Protein AF-A0A7C5HI99-F1 (afdb_monomer)

Mean predicted aligned error: 3.98 Å

Structure (mmCIF, N/CA/C/O backbone):
data_AF-A0A7C5HI99-F1
#
_entry.id   AF-A0A7C5HI99-F1
#
loop_
_atom_site.group_PDB
_atom_site.id
_atom_site.type_symbol
_atom_site.label_atom_id
_atom_site.label_alt_id
_atom_site.label_comp_id
_atom_site.label_asym_id
_atom_site.label_entity_id
_atom_site.label_seq_id
_atom_site.pdbx_PDB_ins_code
_atom_site.Cartn_x
_atom_site.C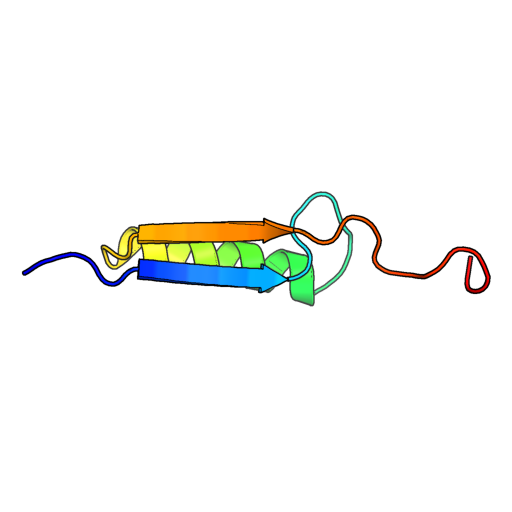artn_y
_atom_site.Cartn_z
_atom_site.occupancy
_atom_site.B_iso_or_equiv
_atom_site.auth_seq_id
_atom_site.auth_comp_id
_atom_site.auth_asym_id
_atom_site.auth_atom_id
_atom_site.pdbx_PDB_model_num
ATOM 1 N N . MET A 1 1 ? -14.697 -0.189 19.473 1.00 71.75 1 MET A N 1
ATOM 2 C CA . MET A 1 1 ? -15.336 0.067 18.159 1.00 71.75 1 MET A CA 1
ATOM 3 C C . MET A 1 1 ? -14.771 -0.926 17.151 1.00 71.75 1 MET A C 1
ATOM 5 O O . MET A 1 1 ? -13.614 -1.297 17.300 1.00 71.75 1 MET A O 1
ATOM 9 N N . LYS A 1 2 ? -15.562 -1.405 16.182 1.00 81.88 2 LYS A N 1
ATOM 10 C CA . LYS A 1 2 ? -15.061 -2.318 15.138 1.00 81.88 2 LYS A CA 1
ATOM 11 C C . LYS A 1 2 ? -14.175 -1.522 14.158 1.00 81.88 2 LYS A C 1
ATOM 13 O O . LYS A 1 2 ? -14.585 -0.416 13.806 1.00 81.88 2 LYS A O 1
ATOM 18 N N . PRO A 1 3 ? -12.997 -2.025 13.745 1.00 89.88 3 PRO A N 1
ATOM 19 C CA . PRO A 1 3 ? -12.108 -1.289 12.847 1.00 89.88 3 PRO A CA 1
ATOM 20 C C . PRO A 1 3 ? -12.773 -1.050 11.485 1.00 89.88 3 PRO A C 1
ATOM 22 O O . PRO A 1 3 ? -13.457 -1.931 10.955 1.00 89.88 3 PRO A O 1
ATOM 25 N N . LEU A 1 4 ? -12.577 0.148 10.926 1.00 96.75 4 LEU A N 1
ATOM 26 C CA . LEU A 1 4 ? -13.046 0.492 9.583 1.00 96.75 4 LEU A CA 1
ATOM 27 C C . LEU A 1 4 ? -12.284 -0.352 8.555 1.00 96.75 4 LEU A C 1
ATOM 29 O O . LEU A 1 4 ? -11.059 -0.435 8.615 1.00 96.75 4 LEU A O 1
ATOM 33 N N . ARG A 1 5 ? -13.006 -0.971 7.615 1.00 97.75 5 ARG A N 1
ATOM 34 C CA . ARG A 1 5 ? -12.422 -1.843 6.587 1.00 97.75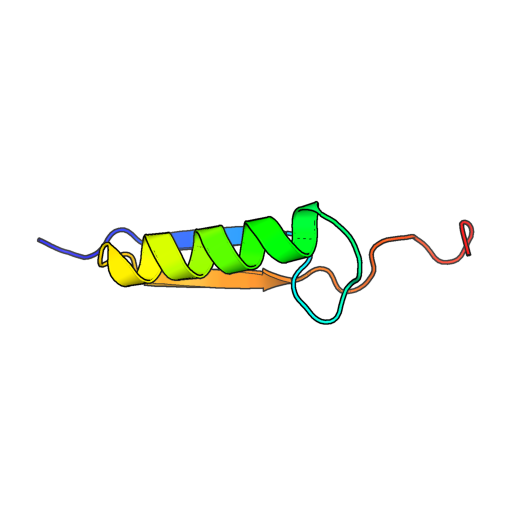 5 ARG A CA 1
ATOM 35 C C . ARG A 1 5 ? -12.322 -1.094 5.265 1.00 97.75 5 ARG A C 1
ATOM 37 O O . ARG A 1 5 ? -13.330 -0.586 4.779 1.00 97.75 5 ARG A O 1
ATOM 44 N N . ILE A 1 6 ? -11.124 -1.026 4.693 1.00 97.94 6 ILE A N 1
ATOM 45 C CA . ILE A 1 6 ? -10.826 -0.242 3.489 1.00 97.94 6 ILE A CA 1
ATOM 46 C C . ILE A 1 6 ? -10.111 -1.130 2.470 1.00 97.94 6 ILE A C 1
ATOM 48 O O . ILE A 1 6 ? -9.080 -1.726 2.771 1.00 97.94 6 ILE A O 1
ATOM 52 N N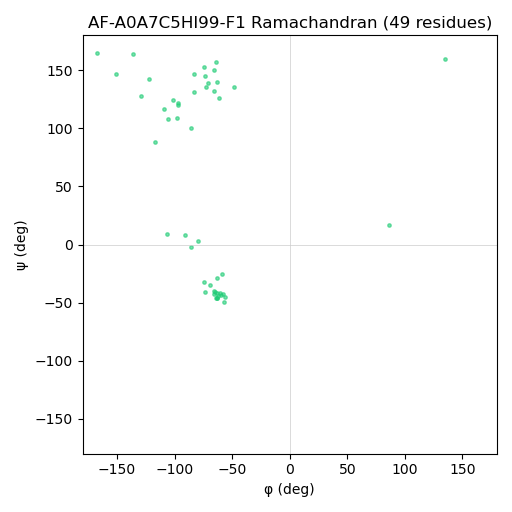 . ALA A 1 7 ? -10.621 -1.169 1.240 1.00 97.88 7 ALA A N 1
ATOM 53 C CA . ALA A 1 7 ? -9.889 -1.703 0.096 1.00 97.88 7 ALA A CA 1
ATOM 54 C C . ALA A 1 7 ? -9.227 -0.545 -0.665 1.00 97.88 7 ALA A C 1
ATOM 56 O O . ALA A 1 7 ? -9.916 0.356 -1.139 1.00 97.88 7 ALA A O 1
ATOM 57 N N . LEU A 1 8 ? -7.897 -0.561 -0.781 1.00 97.44 8 LEU A N 1
ATOM 58 C CA . LEU A 1 8 ? -7.134 0.471 -1.483 1.00 97.44 8 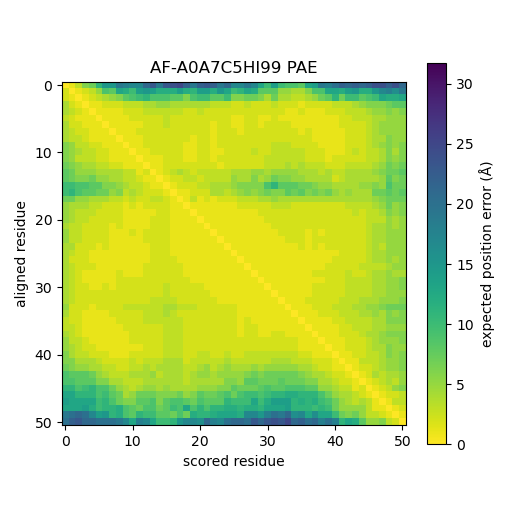LEU A CA 1
ATOM 59 C C . LEU A 1 8 ? -6.632 -0.061 -2.829 1.00 97.44 8 LEU A C 1
ATOM 61 O O . LEU A 1 8 ? -5.715 -0.883 -2.879 1.00 97.44 8 LEU A O 1
ATOM 65 N N . ILE A 1 9 ? -7.235 0.432 -3.911 1.00 96.19 9 ILE A N 1
ATOM 66 C CA . ILE A 1 9 ? -6.940 0.057 -5.299 1.00 96.19 9 ILE A CA 1
ATOM 67 C C . ILE A 1 9 ? -5.995 1.106 -5.895 1.00 96.19 9 ILE A C 1
ATOM 69 O O . ILE A 1 9 ? -6.394 2.249 -6.098 1.00 96.19 9 ILE A O 1
ATOM 73 N N . SER A 1 10 ? -4.729 0.746 -6.112 1.00 95.19 10 SER A N 1
ATOM 74 C CA . SER A 1 10 ? -3.682 1.679 -6.564 1.00 95.19 10 SER A CA 1
ATOM 75 C C . SER A 1 10 ? -2.427 0.919 -7.027 1.00 95.19 10 SER A C 1
ATOM 77 O O . SER A 1 10 ? -2.286 -0.262 -6.689 1.00 95.19 10 SER A O 1
ATOM 79 N N . PRO A 1 11 ? -1.460 1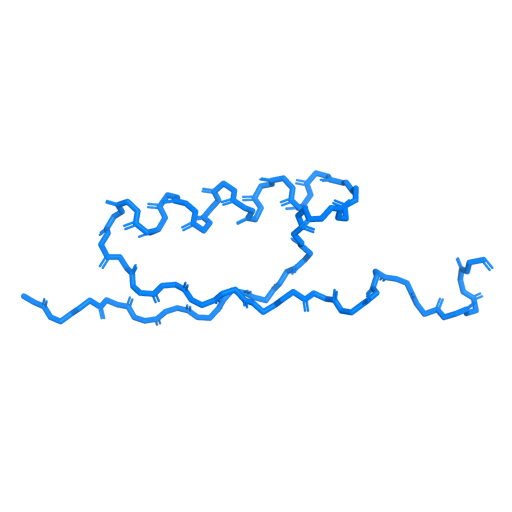.520 -7.753 1.00 94.81 11 PRO A N 1
ATOM 80 C CA . PRO A 1 11 ? -0.118 0.953 -7.802 1.00 94.81 11 PRO A CA 1
ATOM 81 C C . PRO A 1 11 ? 0.551 1.026 -6.422 1.00 94.81 11 PRO A C 1
ATOM 83 O O . PRO A 1 11 ? 0.325 1.948 -5.643 1.00 94.81 11 PRO A O 1
ATOM 86 N N . PHE A 1 12 ? 1.426 0.066 -6.149 1.00 95.56 12 PHE A N 1
ATOM 87 C CA . PHE A 1 12 ? 2.253 -0.000 -4.944 1.00 95.56 12 PHE A CA 1
ATOM 88 C C . PHE A 1 12 ? 3.685 -0.380 -5.340 1.00 95.56 12 PHE A C 1
ATOM 90 O O . PHE A 1 12 ? 3.891 -0.864 -6.460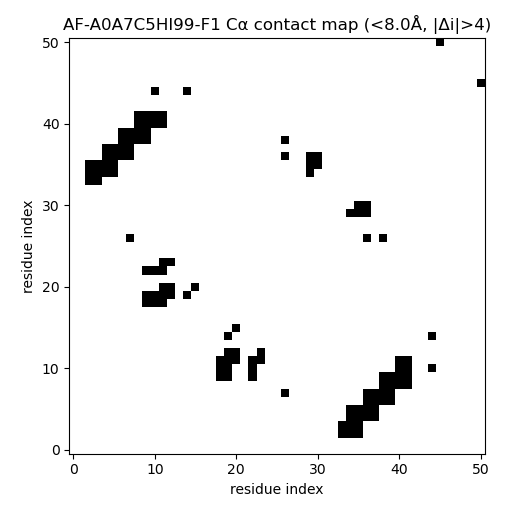 1.00 95.56 12 PHE A O 1
ATOM 97 N N . PRO A 1 13 ? 4.688 -0.193 -4.460 1.00 91.62 13 PRO A N 1
ATOM 98 C CA . PRO A 1 13 ? 6.018 -0.747 -4.687 1.00 91.62 13 PRO A CA 1
ATOM 99 C C . PRO A 1 13 ? 5.934 -2.238 -5.069 1.00 91.62 13 PRO A C 1
ATOM 101 O O . PRO A 1 13 ? 5.148 -2.968 -4.463 1.00 91.62 13 PRO A O 1
ATOM 104 N N . PRO A 1 14 ? 6.690 -2.700 -6.086 1.00 90.81 14 PRO A N 1
ATOM 105 C CA . PRO A 1 14 ? 7.843 -2.048 -6.722 1.00 90.81 14 PRO A CA 1
ATOM 106 C C . PRO A 1 14 ? 7.521 -1.152 -7.935 1.00 90.81 14 PRO A C 1
ATOM 108 O O . PRO A 1 14 ? 8.439 -0.701 -8.620 1.00 90.81 14 PRO A O 1
ATOM 111 N N . ILE A 1 15 ? 6.249 -0.883 -8.237 1.00 89.31 15 ILE A N 1
ATOM 112 C CA . ILE A 1 15 ? 5.883 -0.000 -9.350 1.00 89.31 15 ILE A CA 1
ATOM 113 C C . ILE A 1 15 ? 6.451 1.409 -9.098 1.00 89.31 15 ILE A C 1
ATOM 115 O O . ILE A 1 15 ? 6.218 2.006 -8.048 1.00 89.31 15 ILE A O 1
ATOM 119 N N . LYS A 1 16 ? 7.207 1.950 -10.063 1.00 85.69 16 LYS A N 1
ATOM 120 C CA . LYS A 1 16 ? 7.794 3.297 -9.973 1.00 85.69 16 LYS A CA 1
ATOM 121 C C . LYS A 1 16 ? 6.723 4.376 -10.167 1.00 85.69 16 LYS A C 1
ATOM 123 O O . LYS A 1 16 ? 5.816 4.218 -10.978 1.00 85.69 16 LYS A O 1
ATOM 128 N N . GLY A 1 17 ? 6.872 5.497 -9.462 1.00 87.38 17 GLY A N 1
ATOM 129 C CA . GLY A 1 17 ? 6.026 6.684 -9.615 1.00 87.38 17 GLY A CA 1
ATOM 130 C C . GLY A 1 17 ? 5.587 7.285 -8.280 1.00 87.38 17 GLY A C 1
ATOM 131 O O . GLY A 1 17 ? 5.601 6.620 -7.243 1.00 87.38 17 GLY A O 1
ATOM 132 N N . GLY A 1 18 ? 5.185 8.559 -8.307 1.00 94.12 18 GLY A N 1
ATOM 133 C CA . GLY A 1 18 ? 4.728 9.272 -7.109 1.00 94.12 18 GLY A CA 1
ATOM 134 C C . GLY A 1 18 ? 3.510 8.609 -6.467 1.00 94.12 18 GLY A C 1
ATOM 135 O O . GLY A 1 18 ? 3.497 8.401 -5.256 1.00 94.12 18 GLY A O 1
ATOM 136 N N . ILE A 1 19 ? 2.538 8.191 -7.285 1.00 94.50 19 ILE A N 1
ATOM 137 C CA . ILE A 1 19 ? 1.305 7.541 -6.815 1.00 94.50 19 ILE A CA 1
ATOM 138 C C . ILE A 1 19 ? 1.633 6.287 -6.000 1.00 94.50 19 ILE A C 1
ATOM 140 O O . ILE A 1 19 ? 1.186 6.188 -4.865 1.00 94.50 19 ILE A O 1
ATOM 144 N N . ALA A 1 20 ? 2.488 5.391 -6.507 1.00 95.31 20 ALA A N 1
ATOM 145 C CA . ALA A 1 20 ? 2.849 4.160 -5.799 1.00 95.31 20 ALA A CA 1
ATOM 146 C C . ALA A 1 20 ? 3.457 4.423 -4.412 1.00 95.31 20 ALA A C 1
ATOM 148 O O . ALA A 1 20 ? 3.090 3.777 -3.429 1.00 95.31 20 ALA A O 1
ATOM 149 N N . ARG A 1 21 ? 4.342 5.426 -4.312 1.00 96.31 21 ARG A N 1
ATOM 150 C CA . ARG A 1 21 ? 4.947 5.851 -3.041 1.00 96.31 21 ARG A CA 1
ATOM 151 C C . ARG A 1 21 ? 3.904 6.401 -2.068 1.00 96.31 21 ARG A C 1
ATOM 153 O O . ARG A 1 21 ? 3.942 6.075 -0.884 1.00 96.31 21 ARG A O 1
ATOM 160 N N . PHE A 1 22 ? 3.003 7.263 -2.536 1.00 97.56 22 PHE A N 1
ATOM 161 C CA . PHE A 1 22 ? 1.998 7.882 -1.670 1.00 97.56 22 PHE A CA 1
ATOM 162 C C . PHE A 1 22 ? 0.876 6.916 -1.286 1.00 97.56 22 PHE A C 1
ATOM 164 O O . PHE A 1 22 ? 0.390 6.988 -0.162 1.00 97.56 22 PHE A O 1
ATOM 171 N N . SER A 1 23 ? 0.513 5.971 -2.152 1.00 97.25 23 SER A N 1
ATOM 172 C CA . SER A 1 23 ? -0.459 4.924 -1.830 1.00 97.25 23 SER A CA 1
ATOM 173 C C . SER A 1 23 ? 0.049 3.970 -0.756 1.00 97.25 23 SER A C 1
ATOM 175 O O . SER A 1 23 ? -0.708 3.635 0.151 1.00 97.25 23 SER A O 1
ATOM 177 N N . ASP A 1 24 ? 1.330 3.590 -0.785 1.00 97.19 24 ASP A N 1
ATOM 178 C CA . ASP A 1 24 ? 1.902 2.792 0.304 1.00 97.19 24 ASP A CA 1
ATOM 179 C C . ASP A 1 24 ? 1.946 3.575 1.628 1.00 97.19 24 ASP A C 1
ATOM 181 O O . ASP A 1 24 ? 1.530 3.058 2.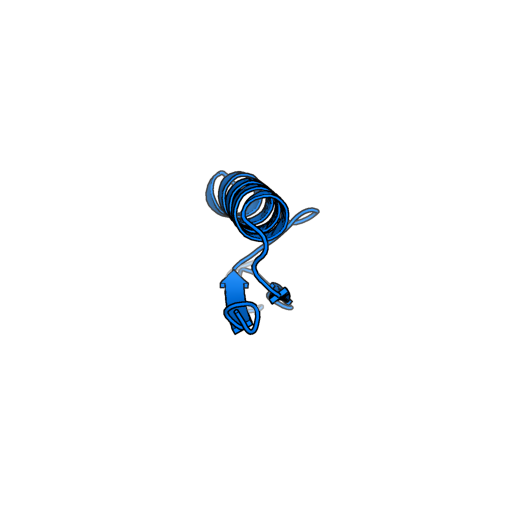663 1.00 97.19 24 ASP A O 1
ATOM 185 N N . ARG A 1 25 ? 2.333 4.858 1.597 1.00 97.81 25 ARG A N 1
ATOM 186 C CA . ARG A 1 25 ? 2.288 5.731 2.786 1.00 97.81 25 ARG A CA 1
ATOM 187 C C . ARG A 1 25 ? 0.878 5.892 3.351 1.00 97.81 25 ARG A C 1
ATOM 189 O O . ARG A 1 25 ? 0.701 5.840 4.563 1.00 97.81 25 ARG A O 1
ATOM 196 N N . LEU A 1 26 ? -0.123 6.060 2.488 1.00 98.12 26 LEU A N 1
ATOM 197 C CA . LEU A 1 26 ? -1.524 6.157 2.897 1.00 98.12 26 LEU A CA 1
ATOM 198 C C . LEU A 1 26 ? -1.997 4.858 3.558 1.00 98.12 26 LEU A C 1
ATOM 200 O O . LEU A 1 26 ? -2.597 4.902 4.628 1.00 98.12 26 LEU A O 1
ATOM 204 N N . ARG A 1 27 ? -1.685 3.702 2.960 1.00 97.88 27 ARG A N 1
ATOM 205 C CA . ARG A 1 27 ? -1.991 2.383 3.534 1.00 97.88 27 ARG A CA 1
ATOM 206 C C . ARG A 1 27 ? -1.392 2.229 4.934 1.00 97.88 27 ARG A C 1
ATOM 208 O O . ARG A 1 27 ? -2.082 1.774 5.841 1.00 97.88 27 ARG A O 1
ATOM 215 N N . GLN A 1 28 ? -0.129 2.622 5.108 1.00 97.94 28 GLN A N 1
ATOM 216 C CA . GLN A 1 28 ? 0.557 2.580 6.402 1.00 97.94 28 GLN A CA 1
ATOM 217 C C . GLN A 1 28 ? -0.107 3.505 7.429 1.00 97.94 28 GLN A C 1
ATOM 219 O O . GLN A 1 28 ? -0.375 3.073 8.547 1.00 97.94 28 GLN A O 1
ATOM 224 N N . ALA A 1 29 ? -0.423 4.746 7.047 1.00 98.31 29 ALA A N 1
ATOM 225 C CA . ALA A 1 29 ? -1.072 5.713 7.931 1.00 98.31 29 ALA A CA 1
ATOM 226 C C . ALA A 1 29 ? -2.472 5.256 8.375 1.00 98.31 29 ALA A C 1
ATOM 228 O O . ALA A 1 29 ? -2.812 5.364 9.549 1.00 98.31 29 ALA A O 1
ATOM 229 N N . LEU A 1 30 ? -3.266 4.686 7.463 1.00 97.50 30 LEU A N 1
ATOM 230 C CA . LEU A 1 30 ? -4.582 4.126 7.781 1.00 97.50 30 LEU A CA 1
ATOM 231 C C . LEU A 1 30 ? -4.480 2.913 8.719 1.00 97.50 30 LEU A C 1
ATOM 233 O O . LEU A 1 30 ? -5.263 2.801 9.661 1.00 97.50 30 LEU A O 1
ATOM 237 N N . G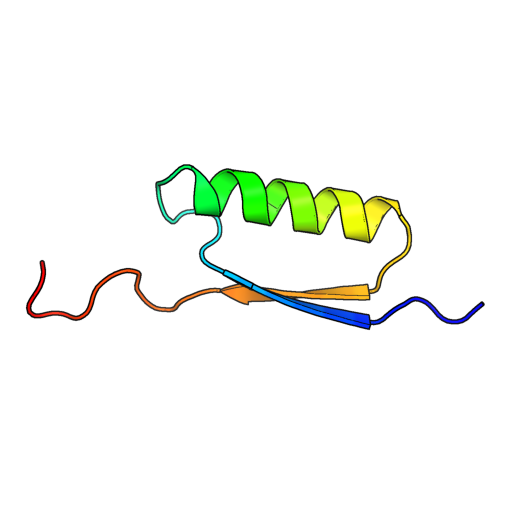LY A 1 31 ? -3.494 2.035 8.503 1.00 96.94 31 GLY A N 1
ATOM 238 C CA . GLY A 1 31 ? -3.215 0.919 9.410 1.00 96.94 31 GLY A CA 1
ATOM 239 C C . GLY A 1 31 ? -2.810 1.394 10.808 1.00 96.94 31 GLY A C 1
ATOM 240 O O . GLY A 1 31 ? -3.341 0.907 11.803 1.00 96.94 31 GLY A O 1
ATOM 241 N N . ALA A 1 32 ? -1.940 2.406 10.892 1.00 97.69 32 ALA A N 1
ATOM 242 C CA . ALA A 1 32 ? -1.544 3.027 12.159 1.00 97.69 32 ALA A CA 1
ATOM 243 C C . ALA A 1 32 ? -2.720 3.714 12.881 1.00 97.69 32 ALA A C 1
ATOM 245 O O . ALA A 1 32 ? -2.744 3.760 14.107 1.00 97.69 32 ALA A O 1
ATOM 246 N N . ALA A 1 33 ? -3.721 4.193 12.137 1.00 96.94 33 ALA A N 1
ATOM 247 C CA . ALA A 1 33 ? -4.964 4.742 12.678 1.00 96.94 33 ALA A CA 1
ATOM 248 C C . ALA A 1 33 ? -5.991 3.668 13.108 1.00 96.94 33 ALA A C 1
ATOM 250 O O . ALA A 1 33 ? -7.102 4.011 13.510 1.00 96.94 33 ALA A O 1
ATOM 251 N N . GLY A 1 34 ? -5.654 2.375 13.020 1.00 97.19 34 GLY A N 1
ATOM 252 C CA . GLY A 1 34 ? -6.518 1.270 13.451 1.00 97.19 34 GLY A CA 1
ATOM 253 C C . GLY A 1 34 ? -7.523 0.791 12.400 1.00 97.19 34 GLY A C 1
ATOM 254 O O . GLY A 1 34 ? -8.489 0.108 12.748 1.00 97.19 34 GLY A O 1
ATOM 255 N N . CYS A 1 35 ? -7.327 1.135 11.123 1.00 97.88 35 CYS A N 1
ATOM 256 C CA . CYS A 1 35 ? -8.134 0.594 10.029 1.00 97.88 35 CYS A CA 1
ATOM 257 C C . CYS A 1 35 ? -7.616 -0.783 9.580 1.00 97.88 35 CYS A C 1
ATOM 259 O O . CYS A 1 35 ? -6.411 -1.027 9.535 1.00 97.88 35 CYS A O 1
ATOM 261 N N . ASP A 1 36 ? -8.531 -1.655 9.162 1.00 97.25 36 ASP A N 1
ATOM 262 C CA . ASP A 1 36 ? -8.224 -2.892 8.436 1.00 97.25 36 ASP A CA 1
ATOM 263 C C . ASP A 1 36 ? -8.119 -2.562 6.941 1.00 97.25 36 ASP A C 1
ATOM 265 O O . ASP A 1 36 ? -9.129 -2.354 6.263 1.00 97.25 36 ASP A O 1
ATOM 269 N N . VAL A 1 37 ? -6.890 -2.432 6.435 1.00 97.75 37 VAL A N 1
ATOM 270 C CA . VAL A 1 37 ? -6.631 -1.985 5.060 1.00 97.75 37 VAL A CA 1
ATOM 271 C C . VAL A 1 37 ? -6.116 -3.135 4.209 1.00 97.75 37 VAL A C 1
ATOM 273 O O . VAL A 1 37 ? -5.004 -3.624 4.403 1.00 97.75 37 VAL A O 1
ATOM 276 N N . THR A 1 38 ? -6.889 -3.507 3.193 1.00 97.81 38 THR A N 1
ATOM 277 C CA . THR A 1 38 ? -6.475 -4.469 2.169 1.00 97.81 38 THR A CA 1
ATOM 278 C C . THR A 1 38 ? -5.963 -3.725 0.939 1.00 97.81 38 THR A C 1
ATOM 280 O O . THR A 1 38 ? -6.681 -2.926 0.337 1.00 97.81 38 THR A O 1
ATOM 283 N N . ALA A 1 39 ? -4.717 -3.987 0.546 1.00 96.69 39 ALA A N 1
ATOM 284 C CA . ALA A 1 39 ? -4.151 -3.448 -0.687 1.00 96.69 39 ALA A CA 1
ATOM 285 C C . ALA A 1 39 ? -4.553 -4.309 -1.890 1.00 96.69 39 ALA A C 1
ATOM 287 O O . ALA A 1 39 ? -4.375 -5.525 -1.874 1.00 96.69 39 ALA A O 1
ATOM 288 N N . VAL A 1 40 ? -5.040 -3.666 -2.950 1.00 96.62 40 VAL A N 1
ATOM 289 C CA . VAL A 1 40 ? -5.367 -4.302 -4.230 1.00 96.62 40 VAL A CA 1
ATOM 290 C C . VAL A 1 40 ? -4.457 -3.691 -5.304 1.00 96.62 40 VAL A C 1
ATOM 292 O O . VAL A 1 40 ? -4.800 -2.661 -5.894 1.00 96.62 40 VAL A O 1
ATOM 295 N N . PRO A 1 41 ? -3.253 -4.257 -5.517 1.00 94.31 41 PRO A N 1
ATOM 296 C CA . PRO A 1 41 ? -2.275 -3.697 -6.437 1.00 94.31 41 PRO A CA 1
ATOM 297 C C . PRO A 1 41 ? -2.658 -3.927 -7.897 1.00 94.31 41 PRO A C 1
ATOM 299 O O . PRO A 1 41 ? -3.286 -4.924 -8.260 1.00 94.31 41 PRO A O 1
ATOM 302 N N . TYR A 1 42 ? -2.205 -3.032 -8.770 1.00 91.19 42 TYR A N 1
ATOM 303 C CA . TYR A 1 42 ? -2.337 -3.232 -10.211 1.00 91.19 42 TYR A CA 1
ATOM 304 C C . TYR A 1 42 ? -1.410 -4.339 -10.702 1.00 91.19 42 TYR A C 1
ATOM 306 O O . TYR A 1 42 ? -0.234 -4.390 -10.346 1.00 91.19 42 TYR A O 1
ATOM 314 N N . ARG A 1 43 ? -1.913 -5.174 -11.617 1.00 87.75 43 ARG A N 1
ATOM 315 C CA . ARG A 1 43 ? -1.082 -6.167 -12.313 1.00 87.75 43 ARG A CA 1
ATOM 316 C C . ARG A 1 43 ? -0.085 -5.510 -13.275 1.00 87.75 43 ARG A C 1
ATOM 318 O O . ARG A 1 43 ? 1.004 -6.040 -13.468 1.00 87.75 43 ARG A O 1
ATOM 325 N N . ARG A 1 44 ? -0.471 -4.397 -13.915 1.00 85.88 44 ARG A N 1
ATOM 326 C CA . ARG A 1 44 ? 0.355 -3.566 -14.815 1.00 85.88 44 ARG A CA 1
ATOM 327 C C . ARG A 1 44 ? -0.131 -2.119 -14.755 1.00 85.88 44 ARG A C 1
ATOM 329 O O . ARG A 1 44 ? -1.328 -1.902 -14.611 1.00 85.88 44 ARG A O 1
ATOM 336 N N . LEU A 1 45 ? 0.782 -1.159 -14.903 1.00 84.38 45 LEU A N 1
ATOM 337 C CA . LEU A 1 45 ? 0.423 0.257 -15.072 1.00 84.38 45 LEU A CA 1
ATOM 338 C C . LEU A 1 45 ? -0.147 0.541 -16.459 1.00 84.38 45 LEU A C 1
ATOM 340 O O . LEU A 1 45 ? -1.100 1.298 -16.593 1.00 84.38 45 LEU A O 1
ATOM 344 N N . TRP A 1 46 ? 0.458 -0.077 -17.471 1.00 83.25 46 TRP A N 1
ATOM 345 C CA . TRP A 1 46 ? 0.150 0.184 -18.865 1.00 83.25 46 TRP A CA 1
ATOM 346 C C . TRP A 1 46 ? -0.295 -1.103 -19.566 1.00 83.25 46 TRP A C 1
ATOM 348 O O . TRP A 1 46 ? 0.235 -2.189 -19.282 1.00 83.25 46 TRP A O 1
ATOM 358 N N . PRO A 1 47 ? -1.270 -1.020 -20.481 1.00 80.06 47 PRO A N 1
ATOM 359 C CA . PRO A 1 47 ? -1.564 -2.102 -21.406 1.00 80.06 47 PRO A CA 1
ATOM 360 C C . PRO A 1 47 ? -0.371 -2.356 -22.345 1.00 80.06 47 PRO A C 1
ATOM 362 O O . PRO A 1 47 ? 0.464 -1.485 -22.565 1.00 80.06 47 PRO A O 1
ATOM 365 N N . ARG A 1 48 ? -0.285 -3.570 -22.913 1.00 82.56 48 ARG A N 1
ATOM 366 C CA . ARG A 1 48 ? 0.890 -4.031 -23.692 1.00 82.56 48 ARG A CA 1
ATOM 367 C C . ARG A 1 48 ? 1.229 -3.175 -24.912 1.00 82.56 48 ARG A C 1
ATOM 369 O O . ARG A 1 48 ? 2.364 -3.213 -25.346 1.00 82.56 48 ARG A O 1
ATOM 376 N N . TRP A 1 49 ? 0.251 -2.477 -25.473 1.00 88.31 49 TRP A N 1
ATOM 377 C CA . TRP A 1 49 ? 0.409 -1.670 -26.683 1.00 88.31 49 TRP A CA 1
ATOM 378 C C . TRP A 1 49 ? 0.915 -0.244 -26.401 1.00 88.31 49 TRP A C 1
ATOM 380 O O . TRP A 1 49 ? 1.112 0.516 -27.340 1.00 88.31 49 TRP A O 1
ATOM 390 N N . LEU A 1 50 ? 1.112 0.118 -25.126 1.00 77.56 50 LEU A N 1
ATOM 391 C CA . LEU A 1 50 ? 1.706 1.389 -24.686 1.00 77.56 50 LEU A CA 1
ATOM 392 C C . LEU A 1 50 ? 3.148 1.230 -24.155 1.00 77.56 50 LEU A C 1
ATOM 394 O O . LEU A 1 50 ? 3.667 2.166 -23.550 1.00 77.56 50 LEU A O 1
ATOM 398 N N . LEU A 1 51 ? 3.766 0.051 -24.319 1.00 64.44 51 LEU A N 1
ATOM 399 C CA . LEU A 1 51 ? 5.135 -0.258 -23.882 1.00 64.44 51 LEU A CA 1
ATOM 400 C C . LEU A 1 51 ? 6.076 -0.445 -25.069 1.00 64.44 51 LEU A C 1
ATOM 402 O O . LEU A 1 51 ? 5.649 -1.111 -26.037 1.00 64.44 51 LEU A O 1
#

Nearest PDB structures (foldseek):
  8rz3-assembly3_C  TM=6.597E-01  e=5.689E-01  Variovorax paradoxus
  3r5j-assembly1_A  TM=6.235E-01  e=2.928E+00  Homo sapiens
  2q62-assembly2_F  TM=6.688E-01  e=4.411E+00  Sinorhizobium meliloti
  5vqd-assembly1_A  TM=6.317E-01  e=3.848E+00  unidentified
  2h4w-assembly1_A  TM=3.377E-01  e=8.154E+00  Homo sapiens

Sequence (51 aa):
MKPLRIALISPFPPIKGGIARFSDRLRQALGAAGCDVTAVPYRRLWPRWLL

Organism: NCBI:txid274539

Radius of gyration: 13.0 Å; Cα contacts (8 Å, |Δi|>4): 61; chains: 1; bounding box: 23×15×45 Å

Foldseek 3Di:
DDAAEEEQEFAAPPDDDPGNVVSVVVQVVSVVVRHRYHYDHDPDPDDPVVD

pLDDT: mean 92.35, std 7.42, ran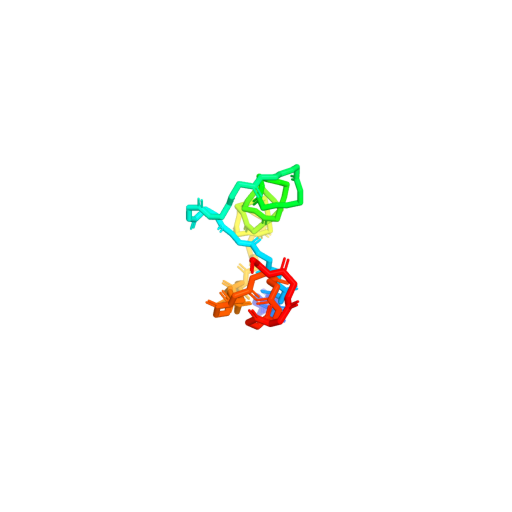ge [64.44, 98.31]

Secondary structure (DSSP, 8-state):
-PPPEEEEEE--TTS-SHHHHHHHHHHHHHHHTT-EEEEEE-S-SS-GGG-

Solvent-accessible surface area (backbone atoms only — not comparable to full-atom values): 3211 Å² total; per-residue (Å²): 132,83,62,57,76,43,79,48,77,44,52,35,78,90,50,85,55,71,64,12,56,50,46,48,52,49,52,51,53,41,41,75,70,53,31,48,68,46,79,46,64,59,95,62,97,64,64,78,88,80,110